Protein AF-A0A2H0Q468-F1 (afdb_monomer)

Mean predicted aligned error: 9.01 Å

Solvent-accessible surface area (backbone atoms only — not comparable to full-atom values): 6649 Å² total; per-residue (Å²): 114,71,70,60,53,49,54,54,52,52,50,52,50,51,57,72,71,57,47,74,53,33,22,41,33,46,28,43,48,96,65,64,22,37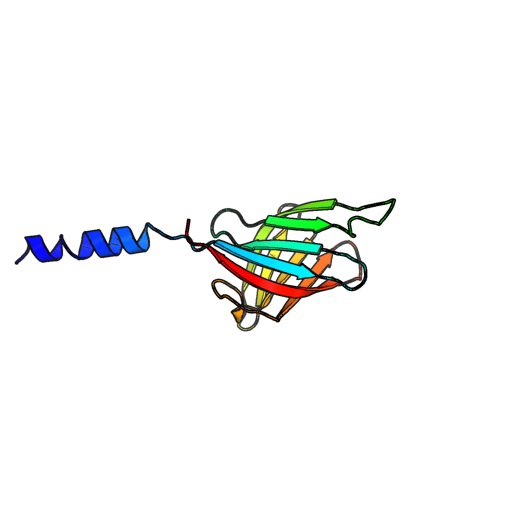,36,38,40,38,49,31,100,92,69,21,34,39,39,37,34,50,20,94,86,44,97,75,55,49,75,46,79,43,52,33,42,86,68,49,76,61,98,61,33,36,30,28,31,27,83,82,69,49,37,39,39,40,34,46,44,81,50,66,75,32,74,40,87,72,49,63,33,38,40,36,37,72,93,46,104,55,73,49,76,24,48,24,31,30,44,62,43,74,103

Radius of gyration: 17.92 Å; Cα contacts (8 Å, |Δi|>4): 259; chains: 1; bounding box: 39×27×60 Å

Foldseek 3Di:
DVVVVVVVVVVVVVVVVFFQWWKWKWWADDQQKIWIWIDGPVWIKIWIWSHDPDPPIDIDIFIWDFDDDDPFWTWIAGPVRQKIKTGGPVRVQDFADWDWIWIDGPVDPDIDITIITMDIDTD

pLDDT: mean 83.21, std 14.23, range [46.16, 96.81]

Nearest PDB structures (foldseek):
  2hzr-assembly1_A  TM=4.732E-01  e=9.063E-01  Homo sapiens
  7d5z-assembly3_E  TM=4.680E-01  e=4.126E+00  human gammaherpesvirus 4
  2it9-assembly2_D  TM=4.591E-01  e=5.877E+00  Prochlorococcus marinus str. NATL2A

Secondary structure (DSSP, 8-state):
-HHHHHHHHHHHHHHHHS--EEEEEEEE-SSS-EEEEEE-TT-EEEEEES-TT-TT--EEEEEEEEEEE-SSEEEEEETTSSEEEEEEGGGTTS-EEEEEEEEEETTSS-EEEEEEEEEEEE-

Sequence (123 aa):
MIRQLILVLSLLLLVALNAEARTYIQCAGSSSDRAVVNVDGAKSTLFMTSGVDDPNEIRILKKIKIHLENDTNVEFMSEDEELLVSVPKTAIGQILNYFKVTLTFLESDYDYVLTCYSNVFKD

Structure (mmCIF, N/CA/C/O backbone):
data_AF-A0A2H0Q468-F1
#
_entry.id   AF-A0A2H0Q468-F1
#
loop_
_atom_site.group_PDB
_atom_site.id
_atom_site.type_symbol
_atom_site.label_atom_id
_atom_site.label_alt_id
_atom_site.label_comp_id
_atom_site.label_asym_id
_atom_site.label_entity_id
_atom_site.label_seq_id
_atom_site.pdbx_PDB_ins_code
_atom_site.Cartn_x
_atom_site.Cartn_y
_atom_site.Cartn_z
_atom_site.occupancy
_atom_site.B_iso_or_equiv
_atom_site.auth_seq_id
_atom_site.auth_comp_id
_atom_site.auth_asym_id
_atom_site.auth_atom_id
_atom_site.pdbx_PDB_model_num
ATOM 1 N N . MET A 1 1 ? -20.379 3.068 45.293 1.00 59.81 1 MET A N 1
ATOM 2 C CA . MET A 1 1 ? -20.740 3.296 43.875 1.00 59.81 1 MET A CA 1
ATOM 3 C C . MET A 1 1 ? -19.658 4.044 43.091 1.00 59.81 1 MET A C 1
ATOM 5 O O . MET A 1 1 ? -19.268 3.544 42.051 1.00 59.81 1 MET A O 1
ATOM 9 N N . ILE A 1 2 ? -19.078 5.143 43.597 1.00 66.00 2 ILE A N 1
ATOM 10 C CA . ILE A 1 2 ? -18.025 5.917 42.889 1.00 66.00 2 ILE A CA 1
ATOM 11 C C . ILE A 1 2 ? -16.781 5.078 42.510 1.00 66.00 2 ILE A C 1
ATOM 13 O O . ILE A 1 2 ? -16.273 5.194 41.400 1.00 66.00 2 ILE A O 1
ATOM 17 N N . ARG A 1 3 ? -16.324 4.165 43.383 1.00 59.50 3 ARG A N 1
ATOM 18 C CA . ARG A 1 3 ? -15.161 3.291 43.107 1.00 59.50 3 ARG A CA 1
ATOM 19 C C . ARG A 1 3 ? -15.336 2.360 41.898 1.00 59.50 3 ARG A C 1
ATOM 21 O O . ARG A 1 3 ? -14.355 2.094 41.217 1.00 59.50 3 ARG A O 1
ATOM 28 N N . GLN A 1 4 ? -16.555 1.884 41.628 1.00 61.50 4 GLN A N 1
ATOM 29 C CA . GLN A 1 4 ? -16.836 1.023 40.469 1.00 61.50 4 GLN A CA 1
ATOM 30 C C . GLN A 1 4 ? -16.908 1.816 39.159 1.00 61.50 4 GLN A C 1
ATOM 32 O O . GLN A 1 4 ? -16.660 1.253 38.100 1.00 61.50 4 GLN A O 1
ATOM 37 N N . LEU A 1 5 ? -17.193 3.120 39.226 1.00 65.69 5 LEU A N 1
ATOM 38 C CA . LEU A 1 5 ? -17.188 3.999 38.058 1.00 65.69 5 LEU A CA 1
ATOM 39 C C . LEU A 1 5 ? -15.754 4.277 37.575 1.00 65.69 5 LEU A C 1
ATOM 41 O O . LEU A 1 5 ? -15.498 4.243 36.378 1.00 65.69 5 LEU A O 1
ATOM 45 N N . ILE A 1 6 ? -14.822 4.494 38.513 1.00 71.12 6 ILE A N 1
ATOM 46 C CA . ILE A 1 6 ? -13.398 4.754 38.229 1.00 71.12 6 ILE A CA 1
ATOM 47 C C . ILE A 1 6 ? -12.752 3.507 37.616 1.00 71.12 6 ILE A C 1
ATOM 49 O O . ILE A 1 6 ? -12.398 3.555 36.451 1.00 71.12 6 ILE A O 1
ATOM 53 N N . LEU A 1 7 ? -12.744 2.378 38.341 1.00 66.19 7 LEU A N 1
ATOM 54 C CA . LEU A 1 7 ? -13.288 1.125 37.815 1.00 66.19 7 LEU A CA 1
ATOM 55 C C . LEU A 1 7 ? -13.249 0.860 36.299 1.00 66.19 7 LEU A C 1
ATOM 57 O O . LEU A 1 7 ? -12.250 0.533 35.661 1.00 66.19 7 LEU A O 1
ATOM 61 N N . VAL A 1 8 ? -14.464 0.993 35.774 1.00 68.06 8 VAL A N 1
ATOM 62 C CA . VAL A 1 8 ? -14.869 0.809 34.389 1.00 68.06 8 VAL A CA 1
ATOM 63 C C . VAL A 1 8 ? -14.257 1.872 33.479 1.00 68.06 8 VAL A C 1
ATOM 65 O O . VAL A 1 8 ? -13.847 1.540 32.373 1.00 68.06 8 VAL A O 1
ATOM 68 N N . LEU A 1 9 ? -14.134 3.125 33.932 1.00 65.06 9 LEU A N 1
ATOM 69 C CA . LEU A 1 9 ? -13.531 4.197 33.136 1.00 65.06 9 LEU A CA 1
ATOM 70 C C . LEU A 1 9 ? -12.037 3.935 32.880 1.00 65.06 9 LEU A C 1
ATOM 72 O O . LEU A 1 9 ? -11.564 4.122 31.765 1.00 65.06 9 LEU A O 1
ATOM 76 N N . SER A 1 10 ? -11.308 3.438 33.882 1.00 58.28 10 SER A N 1
ATOM 77 C CA . SER A 1 10 ? -9.910 3.020 33.754 1.00 58.28 10 SER A CA 1
ATOM 78 C C . SER A 1 10 ? -9.771 1.833 32.807 1.00 58.28 10 SER A C 1
ATOM 80 O O . SER A 1 10 ? -8.895 1.858 31.953 1.00 58.28 10 SER A O 1
ATOM 82 N N . LEU A 1 11 ? -10.654 0.828 32.890 1.00 57.00 11 LEU A N 1
ATOM 83 C CA . LEU A 1 11 ? -10.653 -0.279 31.928 1.00 57.00 11 LEU A CA 1
ATOM 84 C C . LEU A 1 11 ? -10.942 0.195 30.499 1.00 57.00 11 LEU A C 1
ATOM 86 O O . LEU A 1 11 ? -10.271 -0.253 29.580 1.00 57.00 11 LEU A O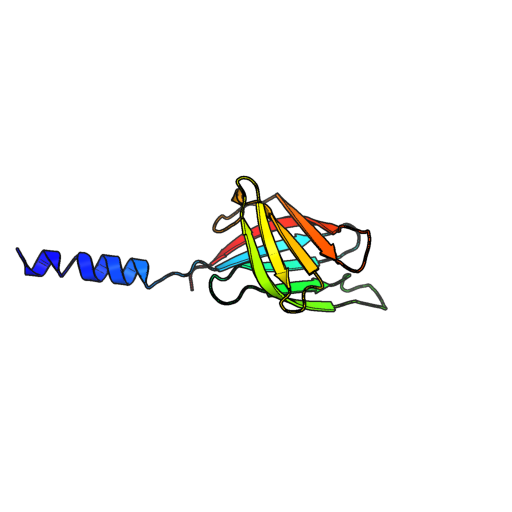 1
ATOM 90 N N . L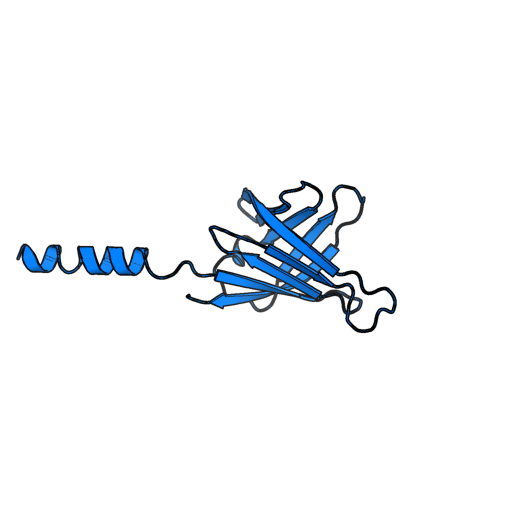EU A 1 12 ? -11.893 1.108 30.299 1.00 57.12 12 LEU A N 1
ATOM 91 C CA . LEU A 1 12 ? -12.208 1.659 28.977 1.00 57.12 12 LEU A CA 1
ATOM 92 C C . LEU A 1 12 ? -11.046 2.482 28.407 1.00 57.12 12 LEU A C 1
ATOM 94 O O . LEU A 1 12 ? -10.748 2.358 27.224 1.00 57.12 12 LEU A O 1
ATOM 98 N N . LEU A 1 13 ? -10.351 3.262 29.243 1.00 51.19 13 LEU A N 1
ATOM 99 C CA . LEU A 1 13 ? -9.122 3.954 28.848 1.00 51.19 13 LEU A CA 1
ATOM 100 C C . LEU A 1 13 ? -7.99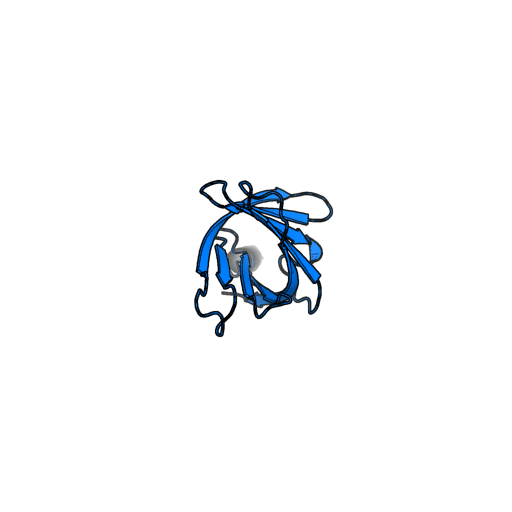1 2.970 28.533 1.00 51.19 13 LEU A C 1
ATOM 102 O O . LEU A 1 13 ? -7.305 3.164 27.541 1.00 51.19 13 LEU A O 1
ATOM 106 N N . LEU A 1 14 ? -7.819 1.893 29.308 1.00 52.12 14 LEU A N 1
ATOM 107 C CA . LEU A 1 14 ? -6.847 0.838 28.996 1.00 52.12 14 LEU A CA 1
ATOM 108 C C . LEU A 1 14 ? -7.196 0.081 27.706 1.00 52.12 14 LEU A C 1
ATOM 110 O O . LEU A 1 14 ? -6.285 -0.307 26.987 1.00 52.12 14 LEU A O 1
ATOM 114 N N . VAL A 1 15 ? -8.477 -0.118 27.392 1.00 54.12 15 VAL A N 1
ATOM 115 C CA . VAL A 1 15 ? -8.925 -0.712 26.119 1.00 54.12 15 VAL A CA 1
ATOM 116 C C . VAL A 1 15 ? -8.734 0.264 24.953 1.00 54.12 15 VAL A C 1
ATOM 118 O O . VAL A 1 15 ? -8.426 -0.169 23.851 1.00 54.12 15 VAL A O 1
ATOM 121 N N . ALA A 1 16 ? -8.859 1.572 25.188 1.00 51.62 16 ALA A N 1
ATOM 122 C CA . ALA A 1 16 ? -8.561 2.604 24.195 1.00 51.62 16 ALA A CA 1
ATOM 123 C C . ALA A 1 16 ? -7.048 2.853 24.006 1.00 51.62 16 ALA A C 1
ATOM 125 O O . ALA A 1 16 ? -6.646 3.332 22.953 1.00 51.62 16 ALA A O 1
ATOM 126 N N . LEU A 1 17 ? -6.219 2.531 25.010 1.00 47.66 17 LEU A N 1
ATOM 127 C CA . LEU A 1 17 ? -4.751 2.643 24.980 1.00 47.66 17 LEU A CA 1
ATOM 128 C C . LEU A 1 17 ? -4.049 1.371 24.476 1.00 47.66 17 LEU A C 1
ATOM 130 O O . LEU A 1 17 ? -2.900 1.455 24.057 1.00 47.66 17 LEU A O 1
ATOM 134 N N . ASN A 1 18 ? -4.708 0.208 24.515 1.00 46.16 18 ASN A N 1
ATOM 135 C CA . ASN A 1 18 ? -4.156 -1.066 24.048 1.00 46.16 18 ASN A CA 1
ATOM 136 C C . ASN A 1 18 ? -4.912 -1.553 22.809 1.00 46.16 18 ASN A C 1
ATOM 138 O O . ASN A 1 18 ? -5.898 -2.282 22.931 1.00 46.16 18 ASN A O 1
ATOM 142 N N . ALA A 1 19 ? -4.444 -1.111 21.644 1.00 52.47 19 ALA A N 1
ATOM 143 C CA . ALA A 1 19 ? -4.388 -1.845 20.376 1.00 52.47 19 ALA A CA 1
ATOM 144 C C . ALA A 1 19 ? -4.461 -0.830 19.229 1.00 52.47 19 ALA A C 1
ATOM 146 O O . ALA A 1 19 ? -5.520 -0.636 18.626 1.00 52.47 19 ALA A O 1
ATOM 147 N N . GLU A 1 20 ? -3.335 -0.196 18.895 1.00 58.00 20 GLU A N 1
ATOM 148 C CA . GLU A 1 20 ? -3.170 0.285 17.523 1.00 58.00 20 GLU A CA 1
ATOM 149 C C . GLU A 1 20 ? -3.137 -0.970 16.647 1.00 58.00 20 GLU A C 1
ATOM 151 O O . GLU A 1 20 ? -2.154 -1.705 16.595 1.00 58.00 20 GLU A O 1
ATOM 156 N N . ALA A 1 21 ? -4.288 -1.311 16.070 1.00 67.50 21 ALA A N 1
ATOM 157 C CA . ALA A 1 21 ? -4.421 -2.495 15.245 1.00 67.50 21 ALA A CA 1
ATOM 158 C C . ALA A 1 21 ? -3.641 -2.264 13.945 1.00 67.50 21 ALA A C 1
ATOM 160 O O . ALA A 1 21 ? -4.098 -1.544 13.053 1.00 67.50 21 ALA A O 1
ATOM 161 N N . ARG A 1 22 ? -2.453 -2.860 13.844 1.00 82.31 22 ARG A N 1
ATOM 162 C CA . ARG A 1 22 ? -1.601 -2.743 12.665 1.00 82.31 22 ARG A CA 1
ATOM 163 C C . ARG A 1 22 ? -2.192 -3.577 11.536 1.00 82.31 22 ARG A C 1
ATOM 165 O O . ARG A 1 22 ? -2.417 -4.781 11.686 1.00 82.31 22 ARG A O 1
ATOM 172 N N . THR A 1 23 ? -2.449 -2.940 10.398 1.00 88.56 23 THR A N 1
ATOM 173 C CA . THR A 1 23 ? -2.984 -3.615 9.210 1.00 88.56 23 THR A CA 1
ATOM 174 C C . THR A 1 23 ? -1.853 -3.864 8.224 1.00 88.56 23 THR A C 1
ATOM 176 O O . THR A 1 23 ? -1.287 -2.923 7.677 1.00 88.56 23 THR A O 1
ATOM 179 N N . TYR A 1 24 ? -1.538 -5.130 7.963 1.00 92.44 24 TYR A N 1
ATOM 180 C CA . TYR A 1 24 ? -0.603 -5.511 6.907 1.00 92.44 24 TYR A CA 1
ATOM 181 C C . TYR A 1 24 ? -1.378 -5.939 5.675 1.00 92.44 24 TYR A C 1
ATOM 183 O O . TYR A 1 24 ? -2.194 -6.858 5.728 1.00 92.44 24 TYR A O 1
ATOM 191 N N . ILE A 1 25 ? -1.084 -5.295 4.558 1.00 95.25 25 ILE A N 1
ATOM 192 C CA . ILE A 1 25 ? -1.673 -5.578 3.258 1.00 95.25 25 ILE A CA 1
ATOM 193 C C . ILE A 1 25 ? -0.593 -6.206 2.399 1.00 95.25 25 ILE A C 1
ATOM 195 O O . ILE A 1 25 ? 0.431 -5.586 2.130 1.00 95.25 25 ILE A O 1
ATOM 199 N N . GLN A 1 26 ? -0.811 -7.444 1.986 1.00 94.88 26 GLN A N 1
ATOM 200 C CA . GLN A 1 26 ? 0.140 -8.230 1.217 1.00 94.88 26 GLN A CA 1
ATOM 201 C C . GLN A 1 26 ? -0.400 -8.396 -0.197 1.00 94.88 26 GLN A C 1
ATOM 203 O O . GLN A 1 26 ? -1.515 -8.872 -0.397 1.00 94.88 26 GLN A O 1
ATOM 208 N N . CYS A 1 27 ? 0.399 -7.986 -1.170 1.00 93.50 27 CYS A N 1
ATOM 209 C CA . CYS A 1 27 ? 0.015 -7.843 -2.562 1.00 93.50 27 CYS A CA 1
ATOM 210 C C . CYS A 1 27 ? 0.885 -8.714 -3.470 1.00 93.50 27 CYS A C 1
ATOM 212 O O . CYS A 1 27 ? 2.090 -8.859 -3.245 1.00 93.50 27 CYS A O 1
ATOM 214 N N . ALA A 1 28 ? 0.276 -9.254 -4.522 1.00 89.81 28 ALA A N 1
ATOM 215 C CA . ALA A 1 28 ? 0.932 -10.026 -5.567 1.00 89.81 28 ALA A CA 1
ATOM 216 C C . ALA A 1 28 ? 0.588 -9.461 -6.955 1.00 89.81 28 ALA A C 1
ATOM 218 O O . ALA A 1 28 ? -0.582 -9.206 -7.263 1.00 89.81 28 ALA A O 1
ATOM 219 N N . GLY A 1 29 ? 1.624 -9.270 -7.775 1.00 81.44 29 GLY A N 1
ATOM 220 C CA . GLY A 1 29 ? 1.525 -8.872 -9.180 1.00 81.44 29 GLY A CA 1
ATOM 221 C C . GLY A 1 29 ? 1.642 -10.047 -10.153 1.00 81.44 29 GLY A C 1
ATOM 222 O O . GLY A 1 29 ? 1.716 -11.213 -9.754 1.00 81.44 29 GLY A O 1
ATOM 223 N N . SER A 1 30 ? 1.654 -9.723 -11.447 1.00 71.31 30 SER A N 1
ATOM 224 C CA . SER A 1 30 ? 1.692 -10.670 -12.568 1.00 71.31 30 SER A CA 1
ATOM 225 C C . SER A 1 30 ? 3.051 -11.342 -12.790 1.00 71.31 30 SER A C 1
ATOM 227 O O . SER A 1 30 ? 3.077 -12.438 -13.347 1.00 71.31 30 SER A O 1
ATOM 229 N N . SER A 1 31 ? 4.155 -10.739 -12.333 1.00 66.00 31 SER A N 1
ATOM 230 C CA . SER A 1 31 ? 5.522 -11.158 -12.682 1.00 66.00 31 SER A CA 1
ATOM 231 C C . SER A 1 31 ? 6.368 -11.441 -11.442 1.00 66.00 31 SER A C 1
ATOM 233 O O . SER A 1 31 ? 7.464 -10.928 -11.293 1.00 66.00 31 SER A O 1
ATOM 235 N N . SER A 1 32 ? 5.844 -12.238 -10.507 1.00 77.75 32 SER A N 1
ATOM 236 C CA . SER A 1 32 ? 6.444 -12.499 -9.181 1.00 77.75 32 SER A CA 1
ATOM 237 C C . SER A 1 32 ? 6.598 -11.283 -8.258 1.00 77.75 32 SER A C 1
ATOM 239 O O . SER A 1 32 ? 6.940 -11.470 -7.091 1.00 77.75 32 SER A O 1
ATOM 241 N N . ASP A 1 33 ? 6.203 -10.093 -8.717 1.00 82.88 33 ASP A N 1
ATOM 242 C CA . ASP A 1 33 ? 6.173 -8.870 -7.922 1.00 82.88 33 ASP A CA 1
ATOM 243 C C . ASP A 1 33 ? 5.397 -9.070 -6.620 1.00 82.88 33 ASP A C 1
ATOM 245 O O . ASP A 1 33 ? 4.312 -9.681 -6.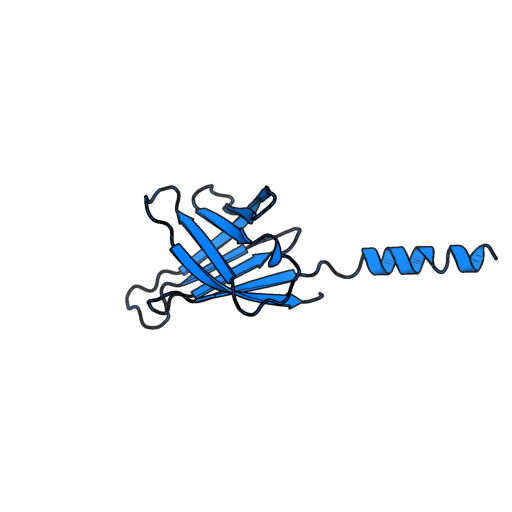586 1.00 82.88 33 ASP A O 1
ATOM 249 N N . ARG A 1 34 ? 5.947 -8.536 -5.534 1.00 89.19 34 ARG A N 1
ATOM 250 C CA . ARG A 1 34 ? 5.316 -8.536 -4.214 1.00 89.19 34 ARG A CA 1
ATOM 251 C C . ARG A 1 34 ? 5.372 -7.141 -3.635 1.00 89.19 34 ARG A C 1
ATOM 253 O O . ARG A 1 34 ? 6.403 -6.482 -3.720 1.00 89.19 34 ARG A O 1
ATOM 260 N N . ALA A 1 35 ? 4.294 -6.735 -2.980 1.00 92.75 35 ALA A N 1
ATOM 261 C CA . ALA A 1 35 ? 4.303 -5.545 -2.147 1.00 92.75 35 ALA A CA 1
ATOM 262 C C . ALA A 1 35 ? 3.691 -5.838 -0.779 1.00 92.75 35 ALA A C 1
ATOM 264 O O . ALA A 1 35 ? 2.803 -6.680 -0.647 1.00 92.75 35 ALA A O 1
ATOM 265 N N . VAL A 1 36 ? 4.179 -5.148 0.242 1.00 93.94 36 VAL A N 1
ATOM 266 C CA . VAL A 1 36 ? 3.616 -5.148 1.587 1.00 93.94 36 VAL A CA 1
ATOM 267 C C . VAL A 1 36 ? 3.400 -3.703 2.001 1.00 93.94 36 VAL A C 1
ATOM 269 O O . VAL A 1 36 ? 4.360 -2.940 2.107 1.00 93.94 36 VAL A O 1
ATOM 272 N N . VAL A 1 37 ? 2.145 -3.339 2.245 1.00 95.06 37 VAL A N 1
ATOM 273 C CA . VAL A 1 37 ? 1.771 -2.051 2.831 1.00 95.06 37 VAL A CA 1
ATOM 274 C C . VAL A 1 37 ? 1.475 -2.292 4.301 1.00 95.06 37 VAL A C 1
ATOM 276 O O . VAL A 1 37 ? 0.534 -3.003 4.650 1.00 95.06 37 VAL A O 1
ATOM 279 N N . ASN A 1 38 ? 2.305 -1.733 5.166 1.00 93.69 38 ASN A N 1
ATOM 280 C CA . ASN A 1 38 ? 2.049 -1.688 6.591 1.00 93.69 38 ASN A CA 1
ATOM 281 C C . ASN A 1 38 ? 1.322 -0.381 6.905 1.00 93.69 38 ASN A C 1
ATOM 283 O O . ASN A 1 38 ? 1.920 0.689 6.797 1.00 93.69 38 ASN A O 1
ATOM 287 N N . VAL A 1 39 ? 0.056 -0.480 7.291 1.00 90.00 39 VAL A N 1
ATOM 288 C CA . VAL A 1 39 ? -0.731 0.640 7.794 1.00 90.00 39 VAL A CA 1
ATOM 289 C C . VAL A 1 39 ? -0.705 0.576 9.313 1.00 90.00 39 VAL A C 1
ATOM 291 O O . VAL A 1 39 ? -1.382 -0.236 9.949 1.00 90.00 39 VAL A O 1
ATOM 294 N N . ASP A 1 40 ? 0.124 1.445 9.869 1.00 81.88 40 ASP A N 1
ATOM 295 C CA . ASP A 1 40 ? 0.330 1.634 11.296 1.00 81.88 40 ASP A CA 1
ATOM 296 C C . ASP A 1 40 ? 0.155 3.124 11.582 1.00 81.88 40 ASP A C 1
ATOM 298 O O . ASP A 1 40 ? 0.842 3.944 10.960 1.00 81.88 40 ASP A O 1
ATOM 302 N N . GLY A 1 41 ? -0.790 3.472 12.459 1.00 68.00 41 GLY A N 1
ATOM 303 C CA . GLY A 1 41 ? -1.316 4.832 12.616 1.00 68.00 41 GLY A CA 1
ATOM 304 C C . GLY A 1 41 ? -0.228 5.902 12.733 1.00 68.00 41 GLY A C 1
ATOM 305 O O . GLY A 1 41 ? -0.348 6.966 12.129 1.00 68.00 41 GLY A O 1
ATOM 306 N N . ALA A 1 42 ? 0.869 5.598 13.434 1.00 67.50 42 ALA A N 1
ATOM 307 C CA . ALA A 1 42 ? 1.993 6.515 13.600 1.00 67.50 42 ALA A CA 1
ATOM 308 C C . ALA A 1 42 ? 3.117 6.370 12.550 1.00 67.50 42 ALA A C 1
ATOM 310 O O . ALA A 1 42 ? 3.894 7.312 12.374 1.00 67.50 42 ALA A O 1
ATOM 311 N N . LYS A 1 43 ? 3.278 5.204 11.900 1.00 80.38 43 LYS A N 1
ATOM 312 C CA . LYS A 1 43 ? 4.441 4.873 11.041 1.00 80.38 43 LYS A CA 1
ATOM 313 C C . LYS A 1 43 ? 4.107 3.837 9.962 1.00 80.38 43 LYS A C 1
ATOM 315 O O . LYS A 1 43 ? 4.507 2.677 10.054 1.00 80.38 43 LYS A O 1
ATOM 320 N N . SER A 1 44 ? 3.420 4.266 8.910 1.00 91.81 44 SER A N 1
ATOM 321 C CA . SER A 1 44 ? 3.108 3.386 7.781 1.00 91.81 44 SER A CA 1
ATOM 322 C C . SER A 1 44 ? 4.307 3.218 6.831 1.00 91.81 44 SER A C 1
ATOM 324 O O . SER A 1 44 ? 5.125 4.127 6.656 1.00 91.81 44 SER A O 1
ATOM 326 N N . THR A 1 45 ? 4.440 2.043 6.213 1.00 95.38 45 THR A N 1
ATOM 327 C CA . THR A 1 45 ? 5.536 1.736 5.275 1.00 95.38 45 THR A CA 1
ATOM 328 C C . THR A 1 45 ? 5.054 0.951 4.062 1.00 95.38 45 THR A C 1
ATOM 330 O O . THR A 1 45 ? 4.128 0.150 4.151 1.00 95.38 45 THR A O 1
ATOM 333 N N . LEU A 1 46 ? 5.731 1.141 2.932 1.00 95.00 46 LEU A N 1
ATOM 334 C CA . LEU A 1 46 ? 5.619 0.302 1.744 1.00 95.00 46 LEU A CA 1
ATOM 335 C C . LEU A 1 46 ? 6.940 -0.433 1.533 1.00 95.00 46 LEU A C 1
ATOM 337 O O . LEU A 1 46 ? 7.996 0.195 1.471 1.00 95.00 46 LEU A O 1
ATOM 341 N N . PHE A 1 47 ? 6.864 -1.747 1.359 1.00 94.00 47 PHE A N 1
ATOM 342 C CA . PHE A 1 47 ? 7.932 -2.548 0.775 1.00 94.00 47 PHE A CA 1
ATOM 343 C C . PHE A 1 47 ? 7.457 -3.142 -0.551 1.00 94.00 47 PHE A C 1
ATOM 345 O O . PHE A 1 47 ? 6.344 -3.654 -0.613 1.00 94.00 47 PHE A O 1
ATOM 352 N N . MET A 1 48 ? 8.284 -3.115 -1.591 1.00 91.06 48 MET A N 1
ATOM 353 C CA . MET A 1 48 ? 8.006 -3.751 -2.879 1.00 91.06 48 MET A CA 1
ATOM 354 C C . MET A 1 48 ? 9.262 -4.441 -3.411 1.00 91.06 48 MET A C 1
ATOM 356 O O . MET A 1 48 ? 10.369 -3.941 -3.221 1.00 91.06 48 MET A O 1
ATOM 360 N N . THR A 1 49 ? 9.087 -5.571 -4.089 1.00 88.50 49 THR A N 1
ATOM 361 C CA . THR A 1 49 ? 10.129 -6.247 -4.870 1.00 88.50 49 THR A CA 1
ATOM 362 C C . THR A 1 49 ? 9.582 -6.651 -6.240 1.00 88.50 49 THR A C 1
ATOM 364 O O . THR A 1 49 ? 8.420 -7.064 -6.312 1.00 88.50 49 THR A O 1
ATOM 367 N N . SER A 1 50 ? 10.401 -6.560 -7.298 1.00 80.12 50 SER A N 1
ATOM 368 C CA . SER A 1 50 ? 10.077 -7.094 -8.637 1.00 80.12 50 SER A CA 1
ATOM 369 C C . SER A 1 50 ? 10.106 -8.633 -8.717 1.00 80.12 50 SER A C 1
ATOM 371 O O . SER A 1 50 ? 9.773 -9.217 -9.743 1.00 80.12 50 SER A O 1
ATOM 373 N N . GLY A 1 51 ? 10.439 -9.307 -7.607 1.00 70.06 51 GLY A N 1
ATOM 374 C CA . GLY A 1 51 ? 10.391 -10.762 -7.467 1.00 70.06 51 GLY A CA 1
ATOM 375 C C . GLY A 1 51 ? 11.765 -11.425 -7.349 1.00 70.06 51 GLY A C 1
ATOM 376 O O . GLY A 1 51 ? 12.782 -10.887 -7.767 1.00 70.06 51 GLY A O 1
ATOM 377 N N . VAL A 1 52 ? 11.798 -12.613 -6.734 1.00 60.12 52 VAL A N 1
ATOM 378 C CA . VAL A 1 52 ? 13.033 -13.286 -6.266 1.00 60.12 52 VAL A CA 1
ATOM 379 C C . VAL A 1 52 ? 13.878 -13.878 -7.408 1.00 60.12 52 VAL A C 1
ATOM 381 O O . VAL A 1 52 ? 15.067 -14.120 -7.220 1.00 60.12 52 VAL A O 1
ATOM 384 N N . ASP A 1 53 ? 13.286 -14.075 -8.588 1.00 66.00 53 ASP A N 1
ATOM 385 C CA . ASP A 1 53 ? 13.939 -14.698 -9.750 1.00 66.00 53 ASP A CA 1
ATOM 386 C C . ASP A 1 53 ? 14.338 -13.682 -10.842 1.00 66.00 53 ASP A C 1
ATOM 388 O O . ASP A 1 53 ? 14.807 -14.073 -11.913 1.00 66.00 53 ASP A O 1
ATOM 392 N N . ASP A 1 54 ? 14.166 -12.379 -10.589 1.00 67.44 54 ASP A N 1
ATOM 393 C CA . ASP A 1 54 ? 14.636 -11.322 -11.484 1.00 67.44 54 ASP A CA 1
ATOM 394 C C . ASP A 1 54 ? 16.140 -11.071 -11.246 1.00 67.44 54 ASP A C 1
ATOM 396 O O . ASP A 1 54 ? 16.527 -10.664 -10.145 1.00 67.44 54 ASP A O 1
ATOM 400 N N . PRO A 1 55 ? 17.025 -11.276 -12.244 1.00 68.75 55 PRO A N 1
ATOM 401 C CA . PRO A 1 55 ? 18.453 -10.980 -12.101 1.00 68.75 55 PRO A CA 1
ATOM 402 C C . PRO A 1 55 ? 18.738 -9.499 -11.799 1.00 68.75 55 PRO A C 1
ATOM 404 O O . PRO A 1 55 ? 19.842 -9.178 -11.360 1.00 68.75 55 PRO A O 1
ATOM 407 N N . ASN A 1 56 ? 17.761 -8.613 -12.016 1.00 75.00 56 ASN A N 1
ATOM 408 C CA . ASN A 1 56 ? 17.812 -7.195 -11.686 1.00 75.00 56 ASN A CA 1
ATOM 409 C C . ASN A 1 56 ? 16.832 -6.821 -10.562 1.00 75.00 56 ASN A C 1
ATOM 411 O O . ASN A 1 56 ? 16.329 -5.700 -10.577 1.00 75.00 56 ASN A O 1
ATOM 415 N N . GLU A 1 57 ? 16.550 -7.732 -9.617 1.00 74.81 57 GLU A N 1
ATOM 416 C CA . GLU A 1 57 ? 15.587 -7.527 -8.523 1.00 74.81 57 GLU A CA 1
ATOM 417 C C . GLU A 1 57 ? 15.625 -6.092 -7.961 1.00 74.81 57 GLU A C 1
ATOM 419 O O . GLU A 1 57 ? 16.598 -5.660 -7.333 1.00 74.81 57 GLU A O 1
ATOM 424 N N . ILE A 1 58 ? 14.528 -5.360 -8.152 1.00 81.31 58 ILE A N 1
ATOM 425 C CA . ILE A 1 58 ? 14.365 -3.999 -7.646 1.00 81.31 58 ILE A CA 1
ATOM 426 C C . ILE A 1 58 ? 13.639 -4.084 -6.315 1.00 81.31 58 ILE A C 1
ATOM 428 O O . ILE A 1 58 ? 12.514 -4.575 -6.260 1.00 81.31 58 ILE A O 1
ATOM 432 N N . ARG A 1 59 ? 14.251 -3.565 -5.245 1.00 87.50 59 ARG A N 1
ATOM 433 C CA . ARG A 1 59 ? 13.626 -3.461 -3.920 1.00 87.50 59 ARG A CA 1
ATOM 434 C C . ARG A 1 59 ? 13.373 -2.012 -3.556 1.00 87.50 59 ARG A C 1
ATOM 436 O O . ARG A 1 59 ? 14.284 -1.189 -3.576 1.00 87.50 59 ARG A O 1
ATOM 443 N N . ILE A 1 60 ? 12.145 -1.725 -3.152 1.00 88.62 60 ILE A N 1
ATOM 444 C CA . ILE A 1 60 ? 11.707 -0.398 -2.739 1.00 88.62 60 ILE A CA 1
ATOM 445 C C . ILE A 1 60 ? 11.243 -0.487 -1.294 1.00 88.62 60 ILE A C 1
ATOM 447 O O . ILE A 1 60 ? 10.416 -1.328 -0.955 1.00 88.62 60 ILE A O 1
ATOM 451 N N . LEU A 1 61 ? 11.775 0.386 -0.442 1.00 93.88 61 LEU A N 1
ATOM 452 C CA . LEU A 1 61 ? 11.314 0.576 0.927 1.00 93.88 61 LEU A CA 1
ATOM 453 C C . LEU A 1 61 ? 11.069 2.066 1.143 1.00 93.88 61 LEU A C 1
ATOM 455 O O . LEU A 1 61 ? 12.012 2.855 1.129 1.00 93.88 61 LEU A O 1
ATOM 459 N N . LYS A 1 62 ? 9.810 2.446 1.349 1.00 94.75 62 LYS A N 1
ATOM 460 C CA . LYS A 1 62 ? 9.406 3.837 1.568 1.00 94.75 62 LYS A CA 1
ATOM 461 C C . LYS A 1 62 ? 8.614 3.956 2.862 1.00 94.75 62 LYS A C 1
ATOM 463 O O . LYS A 1 62 ? 7.793 3.098 3.193 1.00 94.75 62 LYS A O 1
ATOM 468 N N . LYS A 1 63 ? 8.844 5.047 3.587 1.00 95.69 63 LYS A N 1
ATOM 469 C CA . LYS A 1 63 ? 7.905 5.514 4.608 1.00 95.69 63 LYS A CA 1
ATOM 470 C C . LYS A 1 63 ? 6.781 6.243 3.902 1.00 95.69 63 LYS A C 1
ATOM 472 O O . LYS A 1 63 ? 7.052 7.035 3.001 1.00 95.69 63 LYS A O 1
ATOM 477 N N . ILE A 1 64 ? 5.552 5.961 4.305 1.00 95.06 64 ILE A N 1
ATOM 478 C CA . ILE A 1 64 ? 4.359 6.542 3.700 1.00 95.06 64 ILE A CA 1
ATOM 479 C C . ILE A 1 64 ? 3.495 7.176 4.789 1.00 95.06 64 ILE A C 1
ATOM 481 O O . ILE A 1 64 ? 3.444 6.695 5.922 1.00 95.06 64 ILE A O 1
ATOM 485 N N . LYS A 1 65 ? 2.812 8.262 4.441 1.00 93.81 65 LYS A N 1
ATOM 486 C CA . LYS A 1 65 ? 1.894 8.998 5.316 1.00 93.81 65 LYS A CA 1
ATOM 487 C C . LYS A 1 65 ? 0.548 9.146 4.626 1.00 93.81 65 LYS A C 1
ATOM 489 O O . LYS A 1 65 ? 0.504 9.241 3.403 1.00 93.81 65 LYS A O 1
ATOM 494 N N . ILE A 1 66 ? -0.533 9.193 5.401 1.00 92.94 66 ILE A N 1
ATOM 495 C CA . ILE A 1 66 ? -1.864 9.478 4.853 1.00 92.94 66 ILE A CA 1
ATOM 496 C C . ILE A 1 66 ? -1.802 10.834 4.140 1.00 92.94 66 ILE A C 1
ATOM 498 O O . ILE A 1 66 ? -1.392 11.836 4.727 1.00 92.94 66 ILE A O 1
ATOM 502 N N . HIS A 1 67 ? -2.165 10.833 2.863 1.00 94.00 67 HIS A N 1
ATOM 503 C CA . HIS A 1 67 ? -2.225 12.014 2.013 1.00 94.00 67 HIS A CA 1
ATOM 504 C C . HIS A 1 67 ? -3.659 12.520 1.906 1.00 94.00 67 HIS A C 1
ATOM 506 O O . HIS A 1 67 ? -3.933 13.685 2.191 1.00 94.00 67 HIS A O 1
ATOM 512 N N . LEU A 1 68 ? -4.568 11.620 1.536 1.00 94.12 68 LEU A N 1
ATOM 513 C CA . LEU A 1 68 ? -5.972 11.918 1.324 1.00 94.12 68 LEU A CA 1
ATOM 514 C C . LEU A 1 68 ? -6.821 10.715 1.731 1.00 94.12 68 LEU A C 1
ATOM 516 O O . LEU A 1 68 ? -6.429 9.563 1.563 1.00 94.12 68 LEU A O 1
ATOM 520 N N . GLU A 1 69 ? -8.011 10.989 2.247 1.00 93.06 69 GLU A N 1
ATOM 521 C CA . GLU A 1 69 ? -9.024 9.977 2.506 1.00 93.06 69 GLU A CA 1
ATOM 522 C C . GLU A 1 69 ? -10.339 10.427 1.875 1.00 93.06 69 GLU A C 1
ATOM 524 O O . GLU A 1 69 ? -10.789 11.555 2.086 1.00 93.06 69 GLU A O 1
ATOM 529 N N . ASN A 1 70 ? -10.952 9.538 1.098 1.00 92.94 70 ASN A N 1
ATOM 530 C CA . ASN A 1 70 ? -12.277 9.743 0.527 1.00 92.94 70 ASN A CA 1
ATOM 531 C C . ASN A 1 70 ? -13.211 8.576 0.895 1.00 92.94 70 ASN A C 1
ATOM 533 O O . ASN A 1 70 ? -12.868 7.697 1.690 1.00 92.94 70 ASN A O 1
ATOM 537 N N . ASP A 1 71 ? -14.423 8.570 0.343 1.00 92.88 71 ASP A N 1
ATOM 538 C CA . ASP A 1 71 ? -15.435 7.559 0.672 1.00 92.88 71 ASP A CA 1
ATOM 539 C C . ASP A 1 71 ? -15.045 6.139 0.231 1.00 92.88 71 ASP A C 1
ATOM 541 O O . ASP A 1 71 ? -15.555 5.158 0.772 1.00 92.88 71 ASP A O 1
ATOM 545 N N . THR A 1 72 ? -14.134 6.016 -0.736 1.00 94.56 72 THR A N 1
ATOM 546 C CA . THR A 1 72 ? -13.767 4.742 -1.370 1.00 94.56 72 THR A CA 1
ATOM 547 C C . THR A 1 72 ? -12.367 4.260 -1.010 1.00 94.56 72 THR A C 1
ATOM 549 O O . THR A 1 72 ? -12.181 3.063 -0.789 1.00 94.56 72 THR A O 1
ATOM 552 N N . ASN A 1 73 ? -11.397 5.167 -0.902 1.00 96.00 73 ASN A N 1
ATOM 553 C CA . ASN A 1 73 ? -9.982 4.856 -0.749 1.00 96.00 73 ASN A CA 1
ATOM 554 C C . ASN A 1 73 ? -9.321 5.726 0.327 1.00 96.00 73 ASN A C 1
ATOM 556 O O . ASN A 1 73 ? -9.726 6.864 0.578 1.00 96.00 73 ASN A O 1
ATOM 560 N N . VAL A 1 74 ? -8.259 5.178 0.910 1.00 94.81 74 VAL A N 1
ATOM 561 C CA . VAL A 1 74 ? -7.240 5.899 1.670 1.00 94.81 74 VAL A CA 1
ATOM 562 C C . VAL A 1 74 ? -5.970 5.919 0.830 1.00 94.81 74 VAL A C 1
ATOM 564 O O . VAL A 1 74 ? -5.488 4.874 0.389 1.00 94.81 74 VAL A O 1
ATOM 567 N N . GLU A 1 75 ? -5.442 7.111 0.601 1.00 95.50 75 GLU A N 1
ATOM 568 C CA . GLU A 1 75 ? -4.236 7.346 -0.177 1.00 95.50 75 GLU A CA 1
ATOM 569 C C . GLU A 1 75 ? -3.068 7.670 0.750 1.00 95.50 75 GLU A C 1
ATOM 571 O O . GLU A 1 75 ? -3.174 8.516 1.642 1.00 95.50 75 GLU A O 1
ATOM 576 N N . PHE A 1 76 ? -1.933 7.017 0.518 1.00 95.19 76 PHE A N 1
ATOM 577 C CA . PHE A 1 76 ? -0.700 7.224 1.260 1.00 95.19 76 PHE A CA 1
ATOM 578 C C . PHE A 1 76 ? 0.397 7.715 0.317 1.00 95.19 76 PHE A C 1
ATOM 580 O O . PHE A 1 76 ? 0.700 7.046 -0.665 1.00 95.19 76 PHE A O 1
ATOM 587 N N . MET A 1 77 ? 1.016 8.851 0.623 1.00 95.56 77 MET A N 1
ATOM 588 C CA . MET A 1 77 ? 2.145 9.395 -0.138 1.00 95.56 77 MET A CA 1
ATOM 589 C C . MET A 1 77 ? 3.459 9.035 0.554 1.00 95.56 77 MET A C 1
ATOM 591 O O . MET A 1 77 ? 3.536 9.084 1.788 1.00 95.56 77 MET A O 1
ATOM 595 N N . SER A 1 78 ? 4.496 8.698 -0.209 1.00 95.62 78 SER A N 1
ATOM 596 C CA . SER A 1 78 ? 5.847 8.552 0.330 1.00 95.62 78 SER A CA 1
ATOM 597 C C . SER A 1 78 ? 6.376 9.882 0.880 1.00 95.62 78 SER A C 1
ATOM 599 O O . SER A 1 78 ? 5.984 10.960 0.439 1.00 95.62 78 SER A O 1
ATOM 601 N N . GLU A 1 79 ? 7.240 9.838 1.898 1.00 94.38 79 GLU A N 1
ATOM 602 C CA . GLU A 1 79 ? 7.772 11.066 2.522 1.00 94.38 79 GLU A CA 1
ATOM 603 C C . GLU A 1 79 ? 8.568 11.955 1.552 1.00 94.38 79 GLU A C 1
ATOM 605 O O . GLU A 1 79 ? 8.621 13.165 1.752 1.00 94.38 79 GLU A O 1
ATOM 610 N N . ASP A 1 80 ? 9.159 11.353 0.523 1.00 94.19 80 ASP A N 1
ATOM 611 C CA . ASP A 1 80 ? 9.890 12.004 -0.567 1.00 94.19 80 ASP A CA 1
ATOM 612 C C . ASP A 1 80 ? 9.010 12.374 -1.771 1.00 94.19 80 ASP A C 1
ATOM 614 O O . ASP A 1 80 ? 9.526 12.913 -2.742 1.00 94.19 80 ASP A O 1
ATOM 618 N N . GLU A 1 81 ? 7.696 12.135 -1.698 1.00 93.19 81 GLU A N 1
ATOM 619 C CA . GLU A 1 81 ? 6.720 12.526 -2.727 1.00 93.19 81 GLU A CA 1
ATOM 620 C C . GLU A 1 81 ? 7.006 11.928 -4.116 1.00 93.19 81 GLU A C 1
ATOM 622 O O . GLU A 1 81 ? 6.708 12.527 -5.143 1.00 93.19 81 GLU A O 1
ATOM 627 N N . GLU A 1 82 ? 7.560 10.715 -4.150 1.00 93.06 82 GLU A N 1
ATOM 628 C CA . GLU A 1 82 ? 7.819 9.961 -5.383 1.00 93.06 82 GLU A CA 1
ATOM 629 C C . GLU A 1 82 ? 6.714 8.940 -5.694 1.00 93.06 82 GLU A C 1
ATOM 631 O O . GLU A 1 82 ? 6.572 8.498 -6.837 1.00 93.06 82 GLU A O 1
ATOM 636 N N . LEU A 1 83 ? 5.949 8.517 -4.682 1.00 93.44 83 LEU A N 1
ATOM 637 C CA . LEU A 1 83 ? 5.028 7.392 -4.802 1.00 93.44 83 LEU A CA 1
ATOM 638 C C . LEU A 1 83 ? 3.736 7.587 -4.006 1.00 93.44 83 LEU A C 1
ATOM 640 O O . LEU A 1 83 ? 3.760 7.902 -2.816 1.00 93.44 83 LEU A O 1
ATOM 644 N N . LEU A 1 84 ? 2.611 7.279 -4.652 1.00 95.12 84 LEU A N 1
ATOM 645 C CA . LEU A 1 84 ? 1.278 7.230 -4.061 1.00 95.12 84 LEU A CA 1
ATOM 646 C C . LEU A 1 84 ? 0.777 5.777 -3.986 1.00 95.12 84 LEU A C 1
ATOM 648 O O . LEU A 1 84 ? 0.824 5.035 -4.965 1.00 95.12 84 LEU A O 1
ATOM 652 N N . VAL A 1 85 ? 0.269 5.373 -2.823 1.00 95.94 85 VAL A N 1
ATOM 653 C CA . VAL A 1 85 ? -0.380 4.077 -2.570 1.00 95.94 85 VAL A CA 1
ATOM 654 C C . VAL A 1 85 ? -1.863 4.321 -2.330 1.00 95.94 85 VAL A C 1
ATOM 656 O O . VAL A 1 85 ? -2.224 4.933 -1.329 1.00 95.94 85 VAL A O 1
ATOM 659 N N . SER A 1 86 ? -2.733 3.811 -3.196 1.00 96.81 86 SER A N 1
ATOM 660 C CA . SER A 1 86 ? -4.185 3.889 -3.013 1.00 96.81 86 SER A CA 1
ATOM 661 C C . SER A 1 86 ? -4.736 2.550 -2.532 1.00 96.81 86 SER A C 1
ATOM 663 O O . SER A 1 86 ? -4.613 1.529 -3.216 1.00 96.81 86 SER A O 1
ATOM 665 N N . VAL A 1 87 ? -5.329 2.551 -1.338 1.00 96.06 87 VAL A N 1
ATOM 666 C CA . VAL A 1 87 ? -5.889 1.368 -0.680 1.00 96.06 87 VAL A CA 1
ATOM 667 C C . VAL A 1 87 ? -7.399 1.542 -0.501 1.00 96.06 87 VAL A C 1
ATOM 669 O O . VAL A 1 87 ? -7.819 2.567 0.034 1.00 96.06 87 VAL A O 1
ATOM 672 N N . PRO A 1 88 ? -8.233 0.541 -0.836 1.00 95.94 88 PRO A N 1
ATOM 673 C CA . PRO A 1 88 ? -9.657 0.573 -0.535 1.00 95.94 88 PRO A CA 1
ATOM 674 C C . PRO A 1 88 ? -9.897 0.785 0.954 1.00 95.94 88 PRO A C 1
ATOM 676 O O . PRO A 1 88 ? -9.391 0.037 1.791 1.00 95.94 88 PRO A O 1
ATOM 679 N N . LYS A 1 89 ? -10.725 1.771 1.295 1.00 93.00 89 LYS A N 1
ATOM 680 C CA . LYS A 1 89 ? -11.031 2.121 2.686 1.00 93.00 89 LYS A CA 1
ATOM 681 C C . LYS A 1 89 ? -11.601 0.935 3.466 1.00 93.00 89 LYS A C 1
ATOM 683 O O . LYS A 1 89 ? -11.319 0.777 4.648 1.00 93.00 89 LYS A O 1
ATOM 688 N N . THR A 1 90 ? -12.329 0.048 2.788 1.00 92.94 90 THR A N 1
ATOM 689 C CA . THR A 1 90 ? -12.862 -1.196 3.361 1.00 92.94 90 THR A CA 1
ATOM 690 C C . THR A 1 90 ? -11.785 -2.170 3.846 1.00 92.94 90 THR A C 1
ATOM 692 O O . THR A 1 90 ? -12.092 -3.025 4.667 1.00 92.94 90 THR A O 1
ATOM 695 N N . ALA A 1 91 ? -10.549 -2.075 3.346 1.00 91.50 91 ALA A N 1
ATOM 696 C CA . ALA A 1 91 ? -9.440 -2.947 3.735 1.00 91.50 91 ALA A CA 1
ATOM 697 C C . ALA A 1 91 ? -8.668 -2.451 4.968 1.00 91.50 91 ALA A C 1
ATOM 699 O O . ALA A 1 91 ? -7.957 -3.233 5.600 1.00 91.50 91 ALA A O 1
ATOM 700 N N . ILE A 1 92 ? -8.802 -1.172 5.332 1.00 90.25 92 ILE A N 1
ATOM 701 C CA . ILE A 1 92 ? -8.100 -0.590 6.478 1.00 90.25 92 ILE A CA 1
ATOM 702 C C . ILE A 1 92 ? -8.721 -1.116 7.776 1.00 90.25 92 ILE A C 1
ATOM 704 O O . ILE A 1 92 ? -9.920 -0.971 8.006 1.00 90.25 92 ILE A O 1
ATOM 708 N N . GLY A 1 93 ? -7.911 -1.747 8.631 1.00 87.69 93 GLY A N 1
ATOM 709 C CA . GLY A 1 93 ? -8.379 -2.318 9.895 1.00 87.69 93 GLY A CA 1
ATOM 710 C C . GLY A 1 93 ? -9.255 -3.566 9.748 1.00 87.69 93 GLY A C 1
ATOM 711 O O . GLY A 1 93 ? -9.865 -3.987 10.731 1.00 87.69 93 GLY A O 1
ATOM 712 N N . GLN A 1 94 ? -9.331 -4.174 8.557 1.00 88.50 94 GLN A N 1
ATOM 713 C CA . GLN A 1 94 ? -10.125 -5.382 8.306 1.00 88.50 94 GLN A CA 1
ATOM 714 C C . GLN A 1 94 ? -9.286 -6.518 7.721 1.00 88.50 94 GLN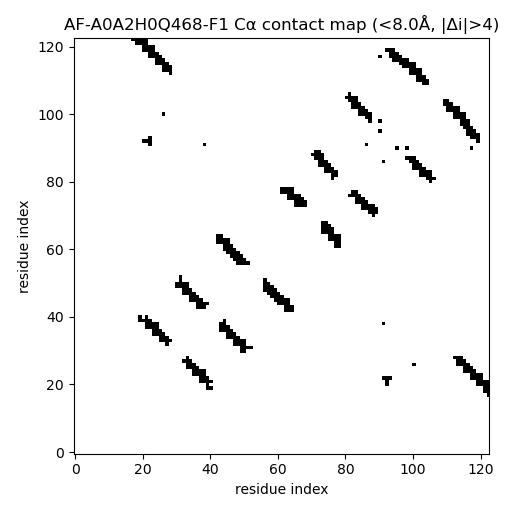 A C 1
ATOM 716 O O . GLN A 1 94 ? -8.302 -6.284 7.022 1.00 88.50 94 GLN A O 1
ATOM 721 N N . ILE A 1 95 ? -9.699 -7.762 7.984 1.00 91.31 95 ILE A N 1
ATOM 722 C CA . ILE A 1 95 ? -9.137 -8.964 7.354 1.00 91.31 95 ILE A CA 1
ATOM 723 C C . ILE A 1 95 ? -9.944 -9.249 6.085 1.00 91.31 95 ILE A C 1
ATOM 725 O O . ILE A 1 95 ? -11.111 -9.632 6.171 1.00 91.31 95 ILE A O 1
ATOM 729 N N . LEU A 1 96 ? -9.335 -9.066 4.914 1.00 93.69 96 LEU A N 1
ATOM 730 C CA . LEU A 1 96 ? -9.951 -9.306 3.608 1.00 93.69 96 LEU A CA 1
ATOM 731 C C . LEU A 1 96 ? -9.051 -10.192 2.751 1.00 93.69 96 LEU A C 1
ATOM 733 O O . LEU A 1 96 ? -7.845 -9.989 2.692 1.00 93.69 96 LEU A O 1
ATOM 737 N N . ASN A 1 97 ? -9.650 -11.136 2.026 1.00 89.12 97 ASN A N 1
ATOM 738 C CA . ASN A 1 97 ? -8.908 -12.122 1.229 1.00 89.12 97 ASN A CA 1
ATOM 739 C C . ASN A 1 97 ? -8.745 -11.741 -0.253 1.00 89.12 97 ASN A C 1
ATOM 741 O O . ASN A 1 97 ? -8.121 -12.490 -1.001 1.00 89.12 97 ASN A O 1
ATOM 745 N N . TYR A 1 98 ? -9.323 -10.618 -0.693 1.00 94.75 98 TYR A N 1
ATOM 746 C CA . TYR A 1 98 ? -9.192 -10.134 -2.067 1.00 94.75 98 TYR A CA 1
ATOM 747 C C . TYR A 1 98 ? -9.619 -8.668 -2.193 1.00 94.75 98 TYR A C 1
ATOM 749 O O . TYR A 1 98 ? -10.780 -8.332 -1.958 1.00 94.75 98 TYR A O 1
ATOM 757 N N . PHE A 1 99 ? -8.700 -7.805 -2.610 1.00 95.94 99 PHE A N 1
ATOM 758 C CA . PHE A 1 99 ? -8.967 -6.442 -3.074 1.00 95.94 99 PHE A CA 1
ATOM 759 C C . PHE A 1 99 ? -7.801 -5.956 -3.942 1.00 95.94 99 PHE A C 1
ATOM 761 O O . PHE A 1 99 ? -6.824 -6.679 -4.138 1.00 95.94 99 PHE A O 1
ATOM 768 N N . LYS A 1 100 ? -7.908 -4.750 -4.501 1.00 96.44 100 LYS A N 1
ATOM 769 C CA . LYS A 1 100 ? -6.861 -4.157 -5.339 1.00 96.44 100 LYS A CA 1
ATOM 770 C C . LYS A 1 100 ? -6.228 -2.968 -4.635 1.00 96.44 100 LYS A C 1
ATOM 772 O O . LYS A 1 100 ? -6.956 -2.162 -4.070 1.00 96.44 100 LYS A O 1
ATOM 777 N N . VAL A 1 101 ? -4.907 -2.868 -4.701 1.00 96.19 101 VAL A N 1
ATOM 778 C CA . VAL A 1 101 ? -4.136 -1.679 -4.313 1.00 96.19 101 VAL A CA 1
ATOM 779 C C . VAL A 1 101 ? -3.462 -1.140 -5.561 1.00 96.19 101 VAL A C 1
ATOM 781 O O . VAL A 1 101 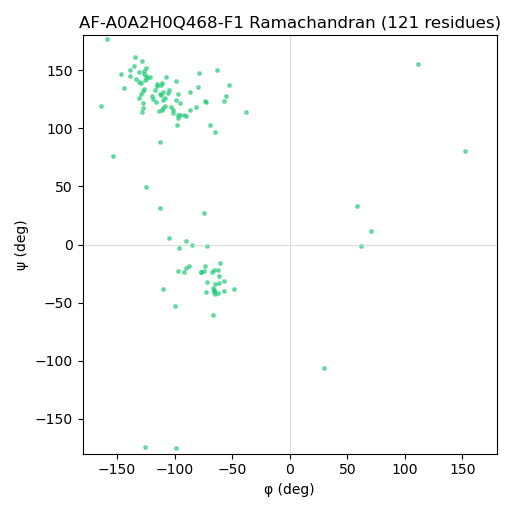? -2.934 -1.921 -6.355 1.00 96.19 101 VAL A O 1
ATOM 784 N N . THR A 1 102 ? -3.471 0.177 -5.724 1.00 95.81 102 THR A N 1
ATOM 785 C CA . THR A 1 102 ? -2.773 0.849 -6.824 1.00 95.81 102 THR A CA 1
ATOM 786 C C . THR A 1 102 ? -1.524 1.536 -6.287 1.00 95.81 102 THR A C 1
ATOM 788 O O . THR A 1 102 ? -1.602 2.255 -5.291 1.00 95.81 102 THR A O 1
ATOM 791 N N . LEU A 1 103 ? -0.382 1.310 -6.936 1.00 93.50 103 LEU A N 1
ATOM 792 C CA . LEU A 1 103 ? 0.865 2.038 -6.711 1.00 93.50 103 LEU A CA 1
ATOM 793 C C . LEU A 1 103 ? 1.130 2.941 -7.919 1.00 93.50 103 LEU A C 1
ATOM 795 O O . LEU A 1 103 ? 1.295 2.437 -9.030 1.00 93.50 103 LEU A O 1
ATOM 799 N N . THR A 1 104 ? 1.202 4.247 -7.694 1.00 93.19 104 THR A N 1
ATOM 800 C CA . THR A 1 104 ? 1.470 5.257 -8.724 1.00 93.19 104 THR A CA 1
ATOM 801 C C . THR A 1 104 ? 2.822 5.895 -8.441 1.00 93.19 104 THR A C 1
ATOM 803 O O . THR A 1 104 ? 3.003 6.545 -7.411 1.00 93.19 104 THR A O 1
ATOM 806 N N . PHE A 1 105 ? 3.781 5.696 -9.341 1.00 90.44 105 PHE A N 1
ATOM 807 C CA . PHE A 1 105 ? 5.088 6.352 -9.284 1.00 90.44 105 PHE A CA 1
ATOM 808 C C . PHE A 1 105 ? 4.977 7.697 -9.993 1.00 90.44 105 PHE A C 1
ATOM 810 O O . PHE A 1 105 ? 4.728 7.721 -11.187 1.00 90.44 105 PHE A O 1
ATOM 817 N N . LEU A 1 106 ? 5.151 8.812 -9.291 1.00 88.75 106 LEU A N 1
ATOM 818 C CA . LEU A 1 106 ? 4.803 10.139 -9.815 1.00 88.75 106 LEU A CA 1
ATOM 819 C C . LEU A 1 106 ? 5.691 10.606 -10.977 1.00 88.75 106 LEU A C 1
ATOM 821 O O . LEU A 1 106 ? 5.262 11.416 -11.792 1.00 88.75 106 LEU A O 1
ATOM 825 N N . GLU A 1 107 ? 6.906 10.071 -11.081 1.00 86.00 107 GLU A N 1
ATOM 826 C CA . GLU A 1 107 ? 7.817 10.328 -12.205 1.00 86.00 107 GLU A CA 1
ATOM 827 C C . GLU A 1 107 ? 7.568 9.404 -13.414 1.00 86.00 107 GLU A C 1
ATOM 829 O O . GLU A 1 107 ? 8.258 9.502 -14.428 1.00 86.00 107 GLU A O 1
ATOM 834 N N . SER A 1 108 ? 6.599 8.490 -13.317 1.00 81.50 108 SER A N 1
ATOM 835 C CA . SER A 1 108 ? 6.267 7.502 -14.341 1.00 81.50 108 SER A CA 1
ATOM 836 C C . SER A 1 108 ? 4.779 7.568 -14.680 1.00 81.50 108 SER A C 1
ATOM 838 O O . SER A 1 108 ? 3.926 7.505 -13.805 1.00 81.50 108 SER A O 1
ATOM 840 N N . ASP A 1 109 ? 4.431 7.560 -15.964 1.00 75.25 109 ASP A N 1
ATOM 841 C CA . ASP A 1 109 ? 3.030 7.541 -16.423 1.00 75.25 109 ASP A CA 1
ATOM 842 C C . ASP A 1 109 ? 2.344 6.163 -16.244 1.00 75.25 109 ASP A C 1
ATOM 844 O O . ASP A 1 109 ? 1.455 5.793 -17.014 1.00 75.25 109 ASP A O 1
ATOM 848 N N . TYR A 1 110 ? 2.784 5.349 -15.280 1.00 76.69 110 TYR A N 1
ATOM 849 C CA . TYR A 1 110 ? 2.345 3.962 -15.141 1.00 76.69 110 TYR A CA 1
ATOM 850 C C . TYR A 1 110 ? 1.923 3.614 -13.713 1.00 76.69 110 TYR A C 1
ATOM 852 O O . TYR A 1 110 ? 2.703 3.732 -12.766 1.00 76.69 110 TYR A O 1
ATOM 860 N N . ASP A 1 111 ? 0.698 3.096 -13.612 1.00 87.38 111 ASP A N 1
ATOM 861 C CA . ASP A 1 111 ? 0.092 2.595 -12.384 1.00 87.38 111 ASP A CA 1
ATOM 862 C C . ASP A 1 111 ? 0.234 1.076 -12.274 1.00 87.38 111 ASP A C 1
ATOM 864 O O . ASP A 1 111 ? -0.167 0.315 -13.160 1.00 87.38 111 ASP A O 1
ATOM 868 N N . TYR A 1 112 ? 0.721 0.612 -11.128 1.00 88.06 112 TYR A N 1
ATOM 869 C CA . TYR A 1 112 ? 0.770 -0.806 -10.797 1.00 88.06 112 TYR A CA 1
ATOM 870 C C . TYR A 1 112 ? -0.436 -1.183 -9.946 1.00 88.06 112 TYR A C 1
ATOM 872 O O . TYR A 1 112 ? -0.519 -0.846 -8.766 1.00 88.06 112 TYR A O 1
ATOM 880 N N . VAL A 1 113 ? -1.368 -1.931 -10.535 1.00 92.88 113 VAL A N 1
ATOM 881 C CA . VAL A 1 113 ? -2.533 -2.465 -9.821 1.00 92.88 113 VAL A CA 1
ATOM 882 C C . VAL A 1 113 ? -2.234 -3.885 -9.355 1.00 92.88 113 VAL A C 1
ATOM 884 O O . VAL A 1 113 ? -2.139 -4.811 -10.160 1.00 92.88 113 VAL A O 1
ATOM 887 N N . LEU A 1 114 ? -2.119 -4.068 -8.043 1.00 92.69 114 LEU A N 1
ATOM 888 C CA . LEU A 1 114 ? -1.790 -5.347 -7.423 1.00 92.69 114 LEU A CA 1
ATOM 889 C C . LEU A 1 114 ? -3.012 -5.946 -6.727 1.00 92.69 114 LEU A C 1
ATOM 891 O O . LEU A 1 114 ? -3.827 -5.235 -6.140 1.00 92.69 114 LEU A O 1
ATOM 895 N N . THR A 1 115 ? -3.130 -7.273 -6.777 1.00 95.06 115 THR A N 1
ATOM 896 C CA . THR A 1 115 ? -4.156 -8.000 -6.017 1.00 95.06 115 THR A CA 1
ATOM 897 C C . THR A 1 115 ? -3.626 -8.297 -4.625 1.00 95.06 115 THR A C 1
ATOM 899 O O . THR A 1 115 ? -2.516 -8.812 -4.494 1.00 95.06 115 THR A O 1
ATOM 902 N N . CYS A 1 116 ? -4.410 -7.999 -3.593 1.00 96.06 116 CYS A N 1
ATOM 903 C CA . CYS A 1 116 ? -3.961 -8.043 -2.211 1.00 96.06 116 CYS A CA 1
ATOM 904 C C . CYS A 1 116 ? -4.946 -8.747 -1.279 1.00 96.06 116 CYS A C 1
ATOM 906 O O . CYS A 1 116 ? -6.138 -8.878 -1.565 1.00 96.06 116 CYS A O 1
ATOM 908 N N . TYR A 1 117 ? -4.417 -9.152 -0.131 1.00 95.25 117 TYR A N 1
ATOM 909 C CA . TYR A 1 117 ? -5.163 -9.546 1.055 1.00 95.25 117 TYR A CA 1
ATOM 910 C C . TYR A 1 117 ? -4.629 -8.770 2.262 1.00 95.25 117 TYR A C 1
ATOM 912 O O . TYR A 1 117 ? -3.505 -8.265 2.235 1.00 95.25 117 TYR A O 1
ATOM 920 N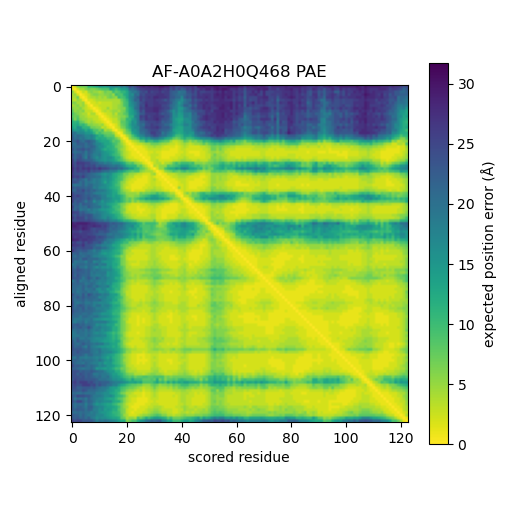 N . SER A 1 118 ? -5.431 -8.648 3.312 1.00 93.69 118 SER A N 1
ATOM 921 C CA . SER A 1 118 ? -5.085 -7.907 4.520 1.00 93.69 118 SER A CA 1
ATOM 922 C C . SER A 1 118 ? -5.201 -8.782 5.758 1.00 93.69 118 SER A C 1
ATOM 924 O O . SER A 1 118 ? -6.110 -9.600 5.886 1.00 93.69 118 SER A O 1
ATOM 926 N N . ASN A 1 119 ? -4.281 -8.567 6.691 1.00 89.50 119 ASN A N 1
ATOM 927 C CA . ASN A 1 119 ? -4.296 -9.131 8.030 1.00 89.50 119 ASN A CA 1
ATOM 928 C C . ASN A 1 119 ? -4.211 -7.997 9.049 1.00 89.50 119 ASN A C 1
ATOM 930 O O . AS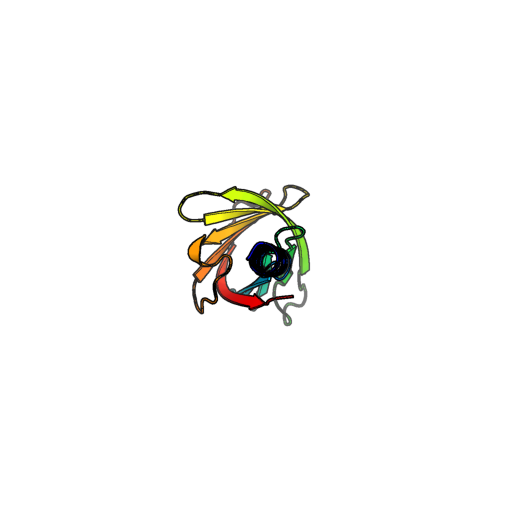N A 1 119 ? -3.513 -7.007 8.830 1.00 89.50 119 ASN A O 1
ATOM 934 N N . VAL A 1 120 ? -4.895 -8.162 10.177 1.00 86.00 120 VAL A N 1
ATOM 935 C CA . VAL A 1 120 ? -4.896 -7.190 11.271 1.00 86.00 120 VAL A CA 1
ATOM 936 C C . VAL A 1 120 ? -4.266 -7.844 12.487 1.00 86.00 120 VAL A C 1
ATOM 938 O O . VAL A 1 120 ? -4.740 -8.881 12.950 1.00 86.00 120 VAL A O 1
ATOM 941 N N . PHE A 1 121 ? -3.210 -7.231 13.006 1.00 81.62 121 PHE A N 1
ATOM 942 C CA . PHE A 1 121 ? -2.524 -7.676 14.210 1.00 81.62 121 PHE A CA 1
ATOM 943 C C . PHE A 1 121 ? -2.775 -6.658 15.315 1.00 81.62 121 PHE A C 1
ATOM 945 O O . PHE A 1 121 ? -2.790 -5.452 15.074 1.00 81.62 121 PHE A O 1
ATOM 952 N N . LYS A 1 122 ? -3.020 -7.151 16.525 1.00 67.81 122 LYS A N 1
ATOM 953 C CA . LYS A 1 122 ? -3.034 -6.317 17.722 1.00 67.81 122 LYS A CA 1
ATOM 954 C C . LYS A 1 122 ? -1.663 -6.462 18.362 1.00 67.81 122 LYS A C 1
ATOM 956 O O . LYS A 1 122 ? -1.345 -7.567 18.803 1.00 67.81 122 LYS A O 1
ATOM 961 N N . ASP A 1 123 ? -0.888 -5.385 18.335 1.00 57.19 123 ASP A N 1
ATOM 962 C CA . ASP A 1 123 ? 0.305 -5.253 19.173 1.00 57.19 123 ASP A CA 1
ATOM 963 C C . ASP A 1 123 ? -0.119 -4.957 20.626 1.00 57.19 123 ASP A C 1
ATOM 965 O O . ASP A 1 123 ? -1.149 -4.258 20.820 1.00 57.19 123 ASP A O 1
#